Protein AF-A0A1V4EAU5-F1 (afdb_monomer_lite)

Secondary structure (DSSP, 8-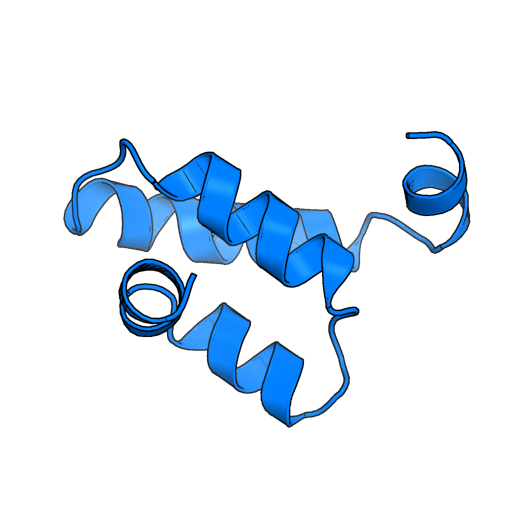state):
-HHHHHH-HHHHHHHHTT-S-HHHHHHHHHHHTTS-HHHHHHHHHHHHHHHHHS-HHHHTT-

Structure (mmCIF, N/CA/C/O backbone):
data_AF-A0A1V4EAU5-F1
#
_entry.id   AF-A0A1V4EAU5-F1
#
loop_
_atom_site.group_PDB
_atom_site.id
_atom_site.type_symbol
_atom_site.label_atom_id
_atom_site.label_alt_id
_atom_site.label_comp_id
_atom_site.label_asym_id
_atom_site.label_entity_id
_atom_site.label_seq_id
_atom_site.pdbx_PDB_ins_code
_atom_site.Cartn_x
_atom_site.Cartn_y
_atom_site.Cartn_z
_atom_site.occupancy
_atom_site.B_iso_or_equiv
_atom_site.auth_seq_id
_atom_site.auth_comp_id
_atom_site.auth_asym_id
_atom_site.auth_atom_id
_atom_site.pdbx_PDB_model_num
ATOM 1 N N . MET A 1 1 ? -7.004 2.414 -11.254 1.00 69.69 1 MET A N 1
ATOM 2 C CA . MET A 1 1 ? -6.919 1.840 -9.892 1.00 69.69 1 MET A CA 1
ATOM 3 C C . MET A 1 1 ? -6.523 0.367 -9.855 1.00 69.69 1 MET A C 1
ATOM 5 O O . MET A 1 1 ? -5.503 0.074 -9.260 1.00 69.69 1 MET A O 1
ATOM 9 N N . ALA A 1 2 ? -7.271 -0.566 -10.466 1.00 79.81 2 ALA A N 1
ATOM 10 C CA . ALA A 1 2 ? -7.012 -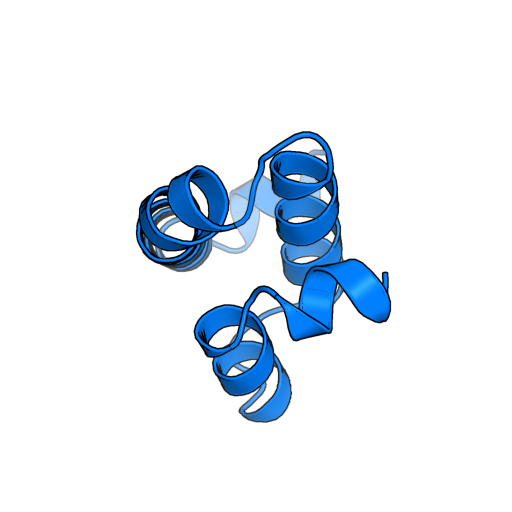2.007 -10.290 1.00 79.81 2 ALA A CA 1
ATOM 11 C C . ALA A 1 2 ? -5.611 -2.473 -10.746 1.00 79.81 2 ALA A C 1
ATOM 13 O O . ALA A 1 2 ? -4.990 -3.280 -10.062 1.00 79.81 2 ALA A O 1
ATOM 14 N N . VAL A 1 3 ? -5.102 -1.936 -11.862 1.00 86.38 3 VAL A N 1
ATOM 15 C CA . VAL A 1 3 ? -3.749 -2.238 -12.371 1.00 86.38 3 VAL A CA 1
ATOM 16 C C . VAL A 1 3 ? -2.668 -1.706 -11.427 1.00 86.38 3 VAL A C 1
ATOM 18 O O . VAL A 1 3 ? -1.780 -2.456 -11.040 1.00 86.38 3 VAL A O 1
ATOM 21 N N . GLU A 1 4 ? -2.783 -0.454 -10.978 1.00 90.25 4 GLU A N 1
ATOM 22 C CA . GLU A 1 4 ? -1.818 0.131 -10.034 1.00 90.25 4 GLU A CA 1
ATOM 23 C C . GLU A 1 4 ? -1.820 -0.583 -8.682 1.00 90.25 4 GLU A C 1
ATOM 25 O O . GLU A 1 4 ? -0.769 -0.933 -8.157 1.00 90.25 4 GLU A O 1
ATOM 30 N N . LEU A 1 5 ? -2.998 -0.915 -8.149 1.00 92.31 5 LEU A N 1
ATOM 31 C CA . LEU A 1 5 ? -3.093 -1.654 -6.892 1.00 92.31 5 LEU A CA 1
ATOM 32 C C . LEU A 1 5 ? -2.541 -3.088 -7.005 1.00 92.31 5 LEU A C 1
ATOM 34 O O . LEU A 1 5 ? -2.093 -3.668 -6.014 1.00 92.31 5 LEU A O 1
ATOM 38 N N . ALA A 1 6 ? -2.544 -3.686 -8.200 1.00 94.06 6 ALA A N 1
ATOM 39 C CA . ALA A 1 6 ? -1.920 -4.989 -8.416 1.00 94.06 6 ALA A CA 1
ATOM 40 C C . ALA A 1 6 ? -0.392 -4.929 -8.225 1.00 94.06 6 ALA A C 1
ATOM 42 O O . ALA A 1 6 ? 0.178 -5.874 -7.671 1.00 94.06 6 ALA A O 1
ATOM 43 N N . ARG A 1 7 ? 0.229 -3.802 -8.605 1.00 95.88 7 ARG A N 1
ATOM 44 C CA . ARG A 1 7 ? 1.671 -3.511 -8.481 1.00 95.88 7 ARG A CA 1
ATOM 45 C C . ARG A 1 7 ? 2.096 -3.145 -7.053 1.00 95.88 7 ARG A C 1
ATOM 47 O O . ARG A 1 7 ? 3.286 -3.103 -6.771 1.00 95.88 7 ARG A O 1
ATOM 54 N N . LEU A 1 8 ? 1.128 -2.935 -6.156 1.00 97.12 8 LEU A N 1
ATOM 55 C CA . LEU A 1 8 ? 1.320 -2.558 -4.754 1.00 97.12 8 LEU A CA 1
ATOM 56 C C . LEU A 1 8 ? 0.834 -3.676 -3.801 1.00 97.12 8 LEU A C 1
ATOM 58 O O . LEU A 1 8 ? -0.238 -3.565 -3.187 1.00 97.12 8 LEU A O 1
ATOM 62 N N . PRO A 1 9 ? 1.566 -4.802 -3.681 1.00 97.06 9 PRO A N 1
ATOM 63 C CA . PRO A 1 9 ? 1.129 -5.957 -2.897 1.00 97.06 9 PRO A CA 1
ATOM 64 C C . PRO A 1 9 ? 0.933 -5.676 -1.398 1.00 97.06 9 PRO A C 1
ATOM 66 O O . PRO A 1 9 ? 0.017 -6.242 -0.797 1.00 97.06 9 PRO A O 1
ATOM 69 N N . ARG A 1 10 ? 1.748 -4.814 -0.783 1.00 96.62 10 ARG A N 1
ATOM 70 C CA . ARG A 1 10 ? 1.657 -4.464 0.645 1.00 96.62 10 ARG A CA 1
ATOM 71 C C . ARG A 1 10 ? 0.488 -3.526 0.911 1.00 96.62 10 ARG A C 1
ATOM 73 O O . ARG A 1 10 ? -0.224 -3.715 1.895 1.00 96.62 10 ARG A O 1
ATOM 80 N N . VAL A 1 11 ? 0.256 -2.556 0.025 1.00 96.31 11 VAL A N 1
ATOM 81 C CA . VAL A 1 11 ? -0.908 -1.653 0.105 1.00 96.31 11 VAL A CA 1
ATOM 82 C C . VAL A 1 11 ? -2.194 -2.450 -0.065 1.00 96.31 11 VAL A C 1
ATOM 84 O O . VAL A 1 11 ? -3.124 -2.296 0.725 1.00 96.31 11 VAL A O 1
ATOM 87 N N . ARG A 1 12 ? -2.230 -3.367 -1.040 1.00 96.94 12 ARG A N 1
ATOM 88 C CA . ARG A 1 12 ? -3.368 -4.267 -1.253 1.00 96.94 12 ARG A CA 1
ATOM 89 C C . ARG A 1 12 ? -3.657 -5.123 -0.019 1.00 96.94 12 ARG A C 1
ATOM 91 O O . ARG A 1 12 ? -4.817 -5.226 0.371 1.00 96.94 12 ARG A O 1
ATOM 98 N N . ALA A 1 13 ? -2.630 -5.708 0.602 1.00 97.06 13 ALA A N 1
ATOM 99 C CA . ALA A 1 13 ? -2.789 -6.486 1.832 1.00 97.06 13 ALA A CA 1
ATOM 100 C C . ALA A 1 13 ? -3.319 -5.623 2.989 1.00 97.06 13 ALA A C 1
ATOM 102 O O . ALA A 1 13 ? -4.316 -5.973 3.614 1.00 97.06 13 ALA A O 1
ATOM 103 N N . ALA A 1 14 ? -2.726 -4.447 3.218 1.00 94.50 14 ALA A N 1
ATOM 104 C CA . ALA A 1 14 ? -3.163 -3.531 4.269 1.00 94.50 14 ALA A CA 1
ATOM 105 C C . ALA A 1 14 ? -4.605 -3.033 4.070 1.00 94.50 14 ALA A C 1
ATOM 107 O O . ALA A 1 14 ? -5.344 -2.885 5.041 1.00 94.50 14 ALA A O 1
ATOM 108 N N . PHE A 1 15 ? -5.025 -2.814 2.82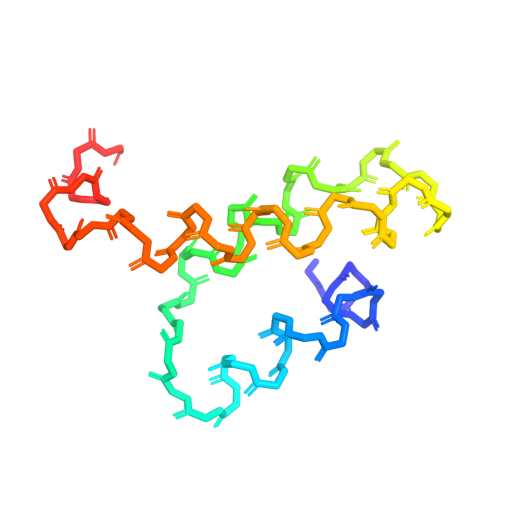3 1.00 94.38 15 PHE A N 1
ATOM 109 C CA . PHE A 1 15 ? -6.407 -2.470 2.500 1.00 94.38 15 PHE A CA 1
ATOM 110 C C . PHE A 1 15 ? -7.373 -3.634 2.750 1.00 94.38 15 PHE A C 1
ATOM 112 O O . PHE A 1 15 ? -8.416 -3.434 3.366 1.00 94.38 15 PHE A O 1
ATOM 119 N N . ALA A 1 16 ? -7.015 -4.853 2.334 1.00 95.56 16 ALA A N 1
ATOM 120 C CA . ALA A 1 16 ? -7.826 -6.048 2.572 1.00 95.56 16 ALA A CA 1
ATOM 121 C C . ALA A 1 16 ? -7.989 -6.363 4.071 1.00 95.56 16 ALA A C 1
ATOM 123 O O . ALA A 1 16 ? -9.036 -6.844 4.492 1.00 95.56 16 ALA A O 1
ATOM 124 N N . GLU A 1 17 ? -6.979 -6.043 4.879 1.00 95.88 17 GLU A N 1
ATOM 125 C CA . GLU A 1 17 ? -7.017 -6.139 6.343 1.00 95.88 17 GLU A CA 1
ATOM 126 C C . GLU A 1 17 ? -7.784 -4.979 7.013 1.00 95.88 17 GLU A C 1
ATOM 128 O O . GLU A 1 17 ? -7.890 -4.939 8.237 1.00 95.88 17 GLU A O 1
ATOM 133 N N . GLY A 1 18 ? -8.300 -4.013 6.243 1.00 93.25 18 GLY A N 1
ATOM 134 C CA . GLY A 1 18 ? -9.025 -2.850 6.762 1.00 93.25 18 GLY A CA 1
ATOM 135 C C . GLY A 1 18 ? -8.140 -1.806 7.456 1.00 93.25 18 GLY A C 1
ATOM 136 O O . GLY A 1 18 ? -8.655 -0.913 8.124 1.00 93.25 18 GLY A O 1
ATOM 137 N N . ARG A 1 19 ? -6.811 -1.890 7.304 1.00 91.75 19 ARG A N 1
ATOM 138 C CA . ARG A 1 19 ? -5.843 -0.953 7.907 1.00 91.75 19 ARG A CA 1
ATOM 139 C C . ARG A 1 19 ? -5.653 0.335 7.108 1.00 91.75 19 ARG A C 1
ATOM 141 O O . ARG A 1 19 ? -5.035 1.266 7.614 1.00 91.75 19 ARG A O 1
ATOM 148 N N . LEU A 1 20 ? -6.155 0.394 5.876 1.00 91.50 20 LEU A N 1
ATOM 149 C CA . LEU A 1 20 ? -6.123 1.587 5.030 1.00 91.50 20 LEU A CA 1
ATOM 150 C C . LEU A 1 20 ? -7.535 1.993 4.614 1.00 91.50 20 LEU A C 1
ATOM 152 O O . LEU A 1 20 ? -8.344 1.152 4.229 1.00 91.50 20 LEU A O 1
ATOM 156 N N . ALA A 1 21 ? -7.808 3.296 4.631 1.00 91.81 21 ALA A N 1
ATOM 157 C CA . ALA A 1 21 ? -9.013 3.851 4.027 1.00 91.81 21 ALA A CA 1
ATOM 158 C C . ALA A 1 21 ? -8.896 3.862 2.493 1.00 91.81 21 ALA A C 1
ATOM 160 O O . ALA A 1 21 ? -7.804 4.038 1.949 1.00 91.81 21 ALA A O 1
ATOM 161 N N . ALA A 1 22 ? -10.025 3.748 1.788 1.00 92.00 22 ALA A N 1
ATOM 162 C CA . ALA A 1 22 ? -10.048 3.722 0.322 1.00 92.00 22 ALA A CA 1
ATOM 163 C C . ALA A 1 22 ? -9.379 4.961 -0.312 1.00 92.00 22 ALA A C 1
ATOM 165 O O . ALA A 1 22 ? -8.610 4.814 -1.257 1.00 92.00 22 ALA A O 1
ATOM 166 N N . GLY A 1 23 ? -9.584 6.154 0.263 1.00 91.38 23 GLY A N 1
ATOM 167 C CA . GLY A 1 23 ? -8.943 7.389 -0.213 1.00 91.38 23 GLY A CA 1
ATOM 168 C C . GLY A 1 23 ? -7.417 7.396 -0.060 1.00 91.38 23 GLY A C 1
ATOM 169 O O . GLY A 1 23 ? -6.713 7.938 -0.904 1.00 91.38 23 GLY A O 1
ATOM 170 N N . VAL A 1 24 ? -6.876 6.724 0.964 1.00 92.38 24 VAL A N 1
ATOM 171 C CA . VAL A 1 24 ? -5.420 6.569 1.124 1.00 92.38 24 VAL A CA 1
ATOM 172 C C . VAL A 1 24 ? -4.863 5.631 0.055 1.00 92.38 24 VAL A C 1
ATOM 174 O O . VAL A 1 24 ? -3.826 5.913 -0.539 1.00 92.38 24 VAL A O 1
ATOM 177 N N . VAL A 1 25 ? -5.568 4.536 -0.241 1.00 94.44 25 VAL A N 1
ATOM 178 C CA . VAL A 1 25 ? -5.183 3.611 -1.319 1.00 94.44 25 VAL A CA 1
ATOM 179 C C . VAL A 1 25 ? -5.191 4.311 -2.676 1.00 94.44 25 VAL A C 1
ATOM 181 O O . VAL A 1 25 ? -4.261 4.132 -3.462 1.00 94.44 25 VAL A O 1
ATOM 184 N N . GLU A 1 26 ? -6.205 5.131 -2.942 1.00 94.38 26 GLU A N 1
ATOM 185 C CA . GLU A 1 26 ? -6.303 5.942 -4.157 1.00 94.38 26 GLU A CA 1
ATOM 186 C C . GLU A 1 26 ? -5.155 6.952 -4.277 1.00 94.38 26 GLU A C 1
ATOM 188 O O . GLU A 1 26 ? -4.529 7.042 -5.338 1.00 94.38 26 GLU A O 1
ATOM 193 N N . ALA A 1 27 ? -4.819 7.653 -3.191 1.00 93.62 27 ALA A N 1
ATOM 194 C CA . ALA A 1 27 ? -3.700 8.590 -3.165 1.00 93.62 27 ALA A CA 1
ATOM 195 C C . ALA A 1 27 ? -2.362 7.893 -3.454 1.00 93.62 27 ALA A C 1
ATOM 197 O O . ALA A 1 27 ? -1.580 8.376 -4.274 1.00 93.62 27 ALA A O 1
ATOM 198 N N . ILE A 1 28 ? -2.120 6.724 -2.848 1.00 94.19 28 ILE A N 1
ATOM 199 C CA . ILE A 1 28 ? -0.906 5.939 -3.104 1.00 94.19 28 ILE A CA 1
ATOM 200 C C . ILE A 1 28 ? -0.867 5.465 -4.563 1.00 94.19 28 ILE A C 1
ATOM 202 O O . ILE A 1 28 ? 0.144 5.669 -5.229 1.00 94.19 28 ILE A O 1
ATOM 206 N N . CYS A 1 29 ? -1.962 4.901 -5.090 1.00 95.50 29 CYS A N 1
ATOM 207 C CA . CYS A 1 29 ? -2.023 4.460 -6.490 1.00 95.50 29 CYS A CA 1
ATOM 208 C C . CYS A 1 29 ? -1.763 5.616 -7.467 1.00 95.50 29 CYS A C 1
ATOM 210 O O . CYS A 1 29 ? -1.114 5.429 -8.492 1.00 95.50 29 CYS A O 1
ATOM 212 N N . THR A 1 30 ? -2.264 6.811 -7.152 1.00 95.50 30 THR A N 1
ATOM 213 C CA . THR A 1 30 ? -2.045 8.015 -7.961 1.00 95.50 30 THR A CA 1
ATOM 214 C C . THR A 1 30 ? -0.583 8.454 -7.911 1.00 95.50 30 THR A C 1
ATOM 216 O O . THR A 1 30 ? 0.006 8.740 -8.952 1.00 95.50 30 THR A O 1
ATOM 219 N N . ALA A 1 31 ? 0.031 8.447 -6.724 1.00 94.06 31 ALA A N 1
ATOM 220 C CA . ALA A 1 31 ? 1.434 8.812 -6.537 1.00 94.06 31 ALA A CA 1
ATOM 221 C C . ALA A 1 31 ? 2.404 7.866 -7.267 1.00 94.06 31 ALA A C 1
ATOM 223 O O . ALA A 1 31 ? 3.483 8.291 -7.678 1.00 94.06 31 ALA A O 1
ATOM 224 N N . THR A 1 32 ? 2.028 6.598 -7.456 1.00 95.56 32 THR A N 1
ATOM 225 C CA . THR A 1 32 ? 2.875 5.594 -8.117 1.00 95.56 32 THR A CA 1
ATOM 226 C C . THR A 1 32 ? 2.572 5.382 -9.599 1.00 95.56 32 THR A C 1
ATOM 228 O O . THR A 1 32 ? 3.330 4.683 -10.266 1.00 95.56 32 THR A O 1
ATOM 231 N N . ALA A 1 33 ? 1.512 5.987 -10.145 1.00 94.50 33 ALA A N 1
ATOM 232 C CA . ALA A 1 33 ? 1.028 5.704 -11.501 1.00 94.50 33 ALA A CA 1
ATOM 233 C C . ALA A 1 33 ? 2.058 5.968 -12.617 1.00 94.50 33 ALA A C 1
ATOM 235 O O . ALA A 1 33 ? 1.988 5.361 -13.682 1.00 94.50 33 ALA A O 1
ATOM 236 N N . GLN A 1 34 ? 3.014 6.874 -12.391 1.00 93.25 34 GLN A N 1
ATOM 237 C CA . GLN A 1 34 ? 4.071 7.206 -13.359 1.00 93.25 34 GLN A CA 1
ATOM 238 C C . GLN A 1 34 ? 5.407 6.510 -13.068 1.00 93.25 34 GLN A C 1
ATOM 240 O O . GLN A 1 34 ? 6.384 6.728 -13.782 1.00 93.25 34 GLN A O 1
ATOM 245 N N . LEU A 1 35 ? 5.463 5.686 -12.022 1.00 96.00 35 LEU A N 1
ATOM 246 C CA . LEU A 1 35 ? 6.662 4.961 -11.633 1.00 96.00 35 LEU A CA 1
ATOM 247 C C . LEU A 1 35 ? 6.734 3.619 -12.360 1.00 96.00 35 LEU A C 1
ATOM 249 O O . LEU A 1 35 ? 5.720 2.944 -12.559 1.00 96.00 35 LEU A O 1
ATOM 253 N N . ASN A 1 36 ? 7.945 3.199 -12.717 1.00 96.06 36 ASN A N 1
ATOM 254 C CA . ASN A 1 36 ? 8.193 1.834 -13.185 1.00 96.06 36 ASN A CA 1
ATOM 255 C C . ASN A 1 36 ? 8.205 0.836 -12.007 1.00 96.06 36 ASN A C 1
ATOM 257 O O . ASN A 1 36 ? 8.183 1.239 -10.847 1.00 96.06 36 ASN A O 1
ATOM 261 N N . ASP A 1 37 ? 8.226 -0.469 -12.283 1.00 95.25 37 ASP A N 1
ATOM 262 C CA . ASP A 1 37 ? 8.091 -1.497 -11.234 1.00 95.25 37 ASP A CA 1
ATOM 263 C C . ASP A 1 37 ? 9.218 -1.469 -10.190 1.00 95.25 37 ASP A C 1
ATOM 265 O O . ASP A 1 37 ? 8.974 -1.708 -9.008 1.00 95.25 37 ASP A O 1
ATOM 269 N N . GLU A 1 38 ? 10.438 -1.118 -10.597 1.00 96.31 38 GLU A N 1
ATOM 270 C CA . GLU A 1 38 ? 11.575 -0.981 -9.683 1.00 96.31 38 GLU A CA 1
ATOM 271 C C . GLU A 1 38 ? 11.368 0.197 -8.719 1.00 96.31 38 GLU A C 1
ATOM 273 O O . GLU A 1 38 ? 11.499 0.054 -7.502 1.00 96.31 38 GLU A O 1
ATOM 278 N N . GLN A 1 39 ? 10.951 1.347 -9.251 1.00 97.19 39 GLN A N 1
ATOM 279 C CA . GLN A 1 39 ? 10.609 2.532 -8.467 1.00 97.19 39 GLN A CA 1
ATOM 280 C C . GLN A 1 39 ? 9.407 2.283 -7.552 1.00 97.19 39 GLN A C 1
ATOM 282 O O . GLN A 1 39 ? 9.414 2.733 -6.408 1.00 97.19 39 GLN A O 1
ATOM 287 N N . VAL A 1 40 ? 8.398 1.540 -8.018 1.00 97.06 40 VAL A N 1
ATOM 288 C CA . VAL A 1 40 ? 7.244 1.139 -7.202 1.00 97.06 40 VAL A CA 1
ATOM 289 C C . VAL A 1 40 ? 7.684 0.277 -6.022 1.00 97.06 40 VAL A C 1
ATOM 291 O O . VAL A 1 40 ? 7.248 0.532 -4.901 1.00 97.06 40 VAL A O 1
ATOM 294 N N . GLY A 1 41 ? 8.593 -0.678 -6.233 1.00 96.25 41 GLY A N 1
ATOM 295 C CA . GLY A 1 41 ? 9.121 -1.522 -5.158 1.00 96.25 41 GLY A CA 1
ATOM 296 C C . GLY A 1 41 ? 9.820 -0.732 -4.044 1.00 96.25 41 GLY A C 1
ATOM 297 O O . GLY A 1 41 ? 9.736 -1.111 -2.874 1.00 96.25 41 GLY A O 1
ATOM 298 N N . VAL A 1 42 ? 10.462 0.389 -4.388 1.00 96.94 42 VAL A N 1
ATOM 299 C CA . VAL A 1 42 ? 11.076 1.309 -3.415 1.00 96.94 42 VAL A CA 1
ATOM 300 C C . VAL A 1 42 ? 10.039 2.239 -2.780 1.00 96.94 42 VAL A C 1
ATOM 302 O O . VAL A 1 42 ? 10.055 2.445 -1.567 1.00 96.94 42 VAL A O 1
ATOM 305 N N . ALA A 1 43 ? 9.131 2.799 -3.579 1.00 96.69 43 ALA A N 1
ATOM 306 C CA . ALA A 1 43 ? 8.157 3.787 -3.126 1.00 96.69 43 ALA A CA 1
ATOM 307 C C . ALA A 1 43 ? 7.079 3.181 -2.218 1.00 96.69 43 ALA A C 1
ATOM 309 O O . ALA A 1 43 ? 6.687 3.807 -1.235 1.00 96.69 43 ALA A O 1
ATOM 310 N N . GLU A 1 44 ? 6.617 1.964 -2.513 1.00 96.38 44 GLU A N 1
ATOM 311 C CA . GLU A 1 44 ? 5.522 1.311 -1.794 1.00 96.38 44 GLU A CA 1
ATOM 312 C C . GLU A 1 44 ? 5.715 1.280 -0.264 1.00 96.38 44 GLU A C 1
ATOM 314 O O . GLU A 1 44 ? 4.828 1.768 0.441 1.00 96.38 44 GLU A O 1
ATOM 319 N N . PRO A 1 45 ? 6.819 0.745 0.299 1.00 95.69 45 PRO A N 1
ATOM 320 C CA . PRO A 1 45 ? 7.001 0.725 1.749 1.00 95.69 45 PRO A CA 1
ATOM 321 C C . PRO A 1 45 ? 7.041 2.118 2.377 1.00 95.69 45 PRO A C 1
ATOM 323 O O . PRO A 1 45 ? 6.501 2.295 3.465 1.00 95.69 45 PRO A O 1
ATOM 326 N N . ILE A 1 46 ? 7.644 3.093 1.695 1.00 95.12 46 ILE A N 1
ATOM 327 C CA . ILE A 1 46 ? 7.774 4.469 2.188 1.00 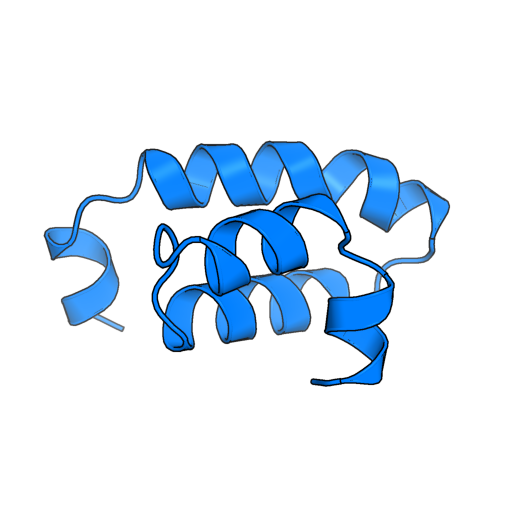95.12 46 ILE A CA 1
ATOM 328 C C . ILE A 1 46 ? 6.393 5.120 2.257 1.00 95.12 46 ILE A C 1
ATOM 330 O O . ILE A 1 46 ? 6.005 5.658 3.291 1.00 95.12 46 ILE A O 1
ATOM 334 N N . LEU A 1 47 ? 5.622 5.031 1.173 1.00 94.12 47 LEU A N 1
ATOM 335 C CA . LEU A 1 47 ? 4.271 5.580 1.102 1.00 94.12 47 LEU A CA 1
ATOM 336 C C . LEU A 1 47 ? 3.332 4.898 2.103 1.00 94.12 47 LEU A C 1
ATOM 338 O O . LEU A 1 47 ? 2.518 5.571 2.732 1.00 94.12 47 LEU A O 1
ATOM 342 N N . LEU A 1 48 ? 3.473 3.585 2.302 1.00 93.38 48 LEU A N 1
ATOM 343 C CA . LEU A 1 48 ? 2.699 2.839 3.292 1.00 93.38 48 LEU A CA 1
ATOM 344 C C . LEU A 1 48 ? 3.047 3.247 4.731 1.00 93.38 48 LEU A C 1
ATOM 346 O O . LEU A 1 48 ? 2.155 3.389 5.565 1.00 93.38 48 LEU A O 1
ATOM 350 N N . GLU A 1 49 ? 4.329 3.459 5.030 1.00 92.69 49 GLU A N 1
ATOM 351 C CA . GLU A 1 49 ? 4.774 3.953 6.335 1.00 92.69 49 GLU A CA 1
ATOM 352 C C . GLU A 1 49 ? 4.260 5.375 6.602 1.00 92.69 49 GLU A C 1
ATOM 354 O O . GLU A 1 49 ? 3.753 5.657 7.690 1.00 92.69 49 GLU A O 1
ATOM 359 N N . LEU A 1 50 ? 4.338 6.260 5.604 1.00 90.00 50 LEU A N 1
ATOM 360 C CA . LEU A 1 50 ? 3.807 7.621 5.691 1.00 90.00 50 LEU A CA 1
ATOM 361 C C . LEU A 1 50 ? 2.291 7.617 5.904 1.00 90.00 50 LEU A C 1
ATOM 363 O O . LEU A 1 50 ? 1.801 8.328 6.779 1.00 90.00 50 LEU A O 1
ATOM 367 N N . ALA A 1 51 ? 1.559 6.768 5.183 1.00 88.38 51 ALA A N 1
ATOM 368 C CA . ALA A 1 51 ? 0.124 6.578 5.369 1.00 88.38 51 ALA A CA 1
ATOM 369 C C . ALA A 1 51 ? -0.237 6.069 6.775 1.00 88.38 51 ALA A C 1
ATOM 371 O O . ALA A 1 51 ? -1.258 6.469 7.322 1.00 88.38 51 ALA A O 1
ATOM 372 N N . GLY A 1 52 ? 0.601 5.221 7.380 1.00 83.00 52 GLY A N 1
ATOM 373 C CA . GLY A 1 52 ? 0.417 4.760 8.760 1.00 83.00 52 GLY A CA 1
ATOM 374 C C . GLY A 1 52 ? 0.706 5.830 9.820 1.00 83.00 52 GLY A C 1
ATOM 375 O O . GLY A 1 52 ? 0.186 5.749 10.931 1.00 83.00 52 GLY A O 1
ATOM 376 N N . LYS A 1 53 ? 1.527 6.832 9.487 1.00 81.38 53 LYS A N 1
ATOM 377 C CA . LYS A 1 53 ? 1.869 7.970 10.359 1.00 81.38 53 LYS A CA 1
ATOM 378 C C . LYS A 1 53 ? 0.913 9.154 10.198 1.00 81.38 53 LYS A C 1
ATOM 380 O O . LYS A 1 53 ? 0.751 9.929 11.139 1.00 81.38 53 LYS A O 1
ATOM 385 N N . ALA A 1 54 ? 0.283 9.296 9.033 1.00 65.31 54 ALA A N 1
ATOM 386 C CA . ALA A 1 54 ? -0.748 10.292 8.778 1.00 65.31 54 ALA A CA 1
ATOM 387 C C . ALA A 1 54 ? -2.017 9.921 9.561 1.00 65.31 54 ALA A C 1
ATOM 389 O O . ALA A 1 54 ? -2.851 9.135 9.117 1.00 65.31 54 ALA A O 1
ATOM 390 N N . GLY A 1 55 ? -2.144 10.455 10.776 1.00 56.50 55 GLY A N 1
ATOM 391 C CA . GLY A 1 55 ? -3.349 10.276 11.576 1.00 56.50 55 GLY A CA 1
ATOM 392 C C . GLY A 1 55 ? -4.598 10.846 10.874 1.00 56.50 55 GLY A C 1
ATOM 393 O O . GLY A 1 55 ? -4.473 11.721 10.012 1.00 56.50 55 GLY A O 1
ATOM 394 N N . PRO A 1 56 ? -5.814 10.426 11.280 1.00 52.28 56 PRO A N 1
ATOM 395 C CA . PRO A 1 56 ? -7.095 10.826 10.673 1.00 52.28 56 PRO A CA 1
ATOM 396 C C . PRO A 1 56 ? -7.305 12.341 10.478 1.00 52.28 56 PRO A C 1
ATOM 398 O O . PRO A 1 56 ? -8.128 12.749 9.665 1.00 52.28 56 PRO A O 1
ATOM 401 N N . ALA A 1 57 ? -6.567 13.174 11.216 1.00 49.59 57 ALA A N 1
ATOM 402 C CA . ALA A 1 57 ? -6.634 14.631 11.166 1.00 49.59 57 ALA A CA 1
ATOM 403 C C . ALA A 1 57 ? -6.038 15.261 9.888 1.00 49.59 57 ALA A C 1
ATOM 405 O O . ALA A 1 57 ? -6.462 16.351 9.516 1.00 49.59 57 ALA A O 1
ATOM 406 N N . GLU A 1 58 ? -5.103 14.596 9.199 1.00 55.44 58 GLU A N 1
ATOM 407 C CA . GLU A 1 58 ? -4.463 15.140 7.984 1.00 55.44 58 GLU A CA 1
ATOM 408 C C . GLU A 1 58 ? -5.255 14.800 6.704 1.00 55.44 58 GLU A C 1
ATOM 410 O O . GLU A 1 58 ? -5.244 15.562 5.743 1.00 55.44 58 GLU A O 1
ATOM 415 N N . VAL A 1 59 ? -6.013 13.692 6.703 1.00 51.44 59 VAL A N 1
ATOM 416 C CA . VAL A 1 59 ? -6.815 13.237 5.543 1.00 51.44 59 VAL A CA 1
ATOM 417 C C . VAL A 1 59 ? -8.114 14.041 5.378 1.00 51.44 59 VAL A C 1
ATOM 419 O O . VAL A 1 59 ? -8.647 14.133 4.279 1.00 51.44 59 VAL A O 1
ATOM 422 N N . ALA A 1 60 ? -8.621 14.668 6.443 1.00 46.03 60 ALA A N 1
ATOM 423 C CA . ALA A 1 60 ? -9.875 15.430 6.410 1.00 46.03 60 ALA A CA 1
ATOM 424 C C . ALA A 1 60 ? -9.747 16.851 5.822 1.00 46.03 60 ALA A C 1
ATOM 426 O O . ALA A 1 60 ? -10.738 17.580 5.786 1.00 46.03 60 ALA A O 1
ATOM 427 N N . LYS A 1 61 ? -8.543 17.275 5.414 1.00 42.41 61 LYS A N 1
ATOM 428 C CA . LYS A 1 61 ? -8.265 18.654 4.981 1.00 42.41 61 LYS A CA 1
ATOM 429 C C . LYS A 1 61 ? -7.890 18.797 3.500 1.00 42.41 61 LYS A C 1
ATOM 431 O O . LYS A 1 61 ? -7.536 19.905 3.097 1.00 42.41 61 LYS A O 1
ATOM 436 N N . ALA A 1 62 ? -7.942 17.705 2.735 1.00 45.09 62 ALA A N 1
ATOM 437 C CA . ALA A 1 62 ? -7.698 17.692 1.293 1.00 45.09 62 ALA A CA 1
ATOM 438 C C . ALA A 1 62 ? -8.997 17.889 0.502 1.00 45.09 62 ALA A C 1
ATOM 440 O O . ALA A 1 62 ? -10.014 17.265 0.882 1.00 45.09 62 ALA A O 1
#

pLDDT: mean 87.11, std 15.56, range [42.41, 97.19]

Foldseek 3Di:
DVVLVVLQVPLVVCVVVVNADPVLSVVLSVVCVPPDSVVSVVVNVVSVVVRNVPPPVNVVPD

Radius of gyration: 11.01 Å; chains: 1; bounding box: 22×25×25 Å

Sequence (62 aa):
MAVELARLPRVRAAFAEGRLAAGVVEAICTATAQLNDEQVGVAEPILLELAGKAGPAEVAKA

=== Feature glossary ===
Reading guide. The protein is described through the following features:

Foldseek 3Di. A 3Di character summarizes, for each residue, the relative orientation of the Cα frame of its nearest spatial neighbor. Because it encodes fold topology rather than chemistry, 3Di alignments detect remote structural similarity that sequence alignment misses.

Contact-map, Ramachandran, and PAE plots. Plot images: a contact map (which residues are close in 3D, as an N×N binary image), a Ramachandran scatter (backbone torsion angles, revealing secondary-structure composition at a glance), and — for 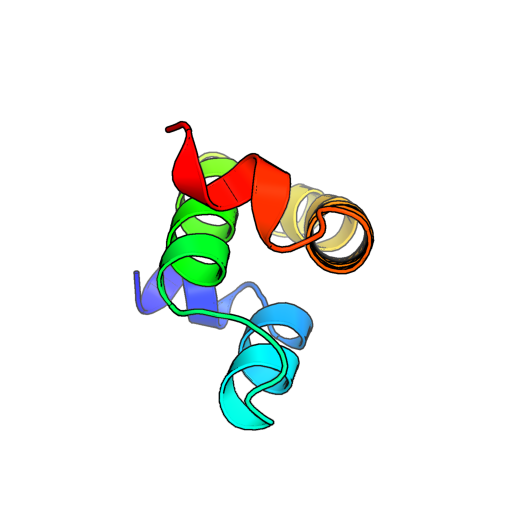AlphaFold structures — a PAE heatmap (pairwise prediction confidence).

Radius of gyration, Cα contacts, bounding box. Radius of gyration (Rg) is the root-mean-square distance of Cα atoms from their centroid — a single number for overall size and compactness. A globular domain of N residues has Rg ≈ 2.2·N^0.38 Å; an extended or disordered chain has a much larger Rg. The Cα contact count is the number of residue pairs whose Cα atoms are 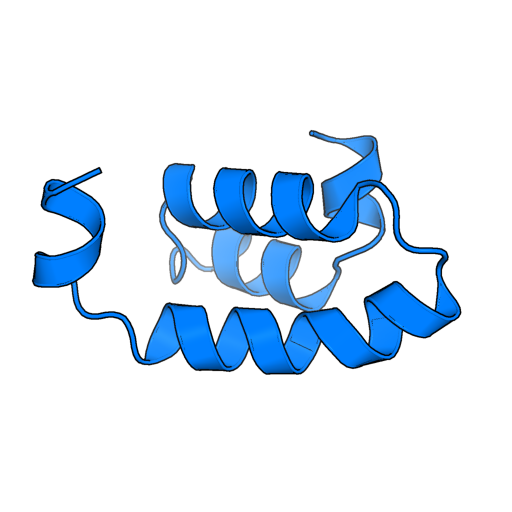within 8 Å and are more than four positions apart in sequence — a standard proxy for tertiary packing density. The bounding box is the smallest axis-aligned box enclosing all Cα atoms.

Secondary structure (8-state, DSSP). Eight-state secondary structure (DSSP): H is the canonical α-helix, G the tighter 3₁₀-helix, I the wider π-helix; E/B are β-structure, T and S are turns and bends, and '-' is everything else. DSSP derives these from the pattern of main-chain N–H···O=C hydrogen bonds, not from the sequence.

B-factor. B-factor (Debye–Waller factor) reflects atomic displacement in the crystal lattice. It is an experimental observable (units Å²), not a prediction; low values mean the atom is pinned down, high values mean it moves or is heterogeneous across the crystal.

pLDDT. pLDDT is the predicted lDDT-Cα score: AlphaFold's confidence that the local environment of each residue (all inter-atomic distances within 15 Å) is correctly placed. It is a per-residue number between 0 and 100, with higher meaning more reliable.

Nearest PDB structures. Nearest PDB neighbors are the top structural matches found by Foldseek when searching this structure against the entire Protein Data Bank. Each hit reports a TM-score (0 to 1; >0.5 almost always implies the same fold) and an E-value. These are *structural* homologs — they may share no detectable sequence similarity.

Solvent-accessible surface area. Accessible surface area quantifies burial. A residue with SASA near zero is packed into the hydrophobic core; one with SASA >100 Å² sits on the surface. Computed here via the Shrake–Rupley numerical algorithm with a 1.4 Å probe.

Rendered structure images. Structure images are PyMOL renders from six orthogonal camera directions. Cartoon representation draws helices as coils and strands as arrows; sticks shows the backbone as bonds; surface shows the solvent-excluded envelope. Rainbow coloring maps sequence position to hue (blue→red, N→C); chain coloring assigns a distinct color per polypeptide.

Backbone torsions (φ/ψ). φ (phi) and ψ (psi) are the two rotatable backbone dihedrals per residue: φ is the C(i-1)–N–Cα–C torsion, ψ is the N–Cα–C–N(i+1) torsion, both in degrees on (−180°, 180°]. α-helical residues cluster near (−60°, −45°); β-strand residues near (−120°, +130°). A Ramachandran plot is simply a scatter of (φ, ψ) for every residue.

Predicted aligned error. Predicted Aligned Error (PAE) is an AlphaFold confidence matrix: entry (i, j) is the expected error in the position of residue j, in ångströms, when the prediction is superimposed on the true structure at residue i. Low PAE within a block of residues means that block is internally rigid and well-predicted; high PAE between two blocks means their relative placement is uncertain even if each block individually is confident.

mmCIF coordinates. Structure coordinates are given as an mmCIF _atom_site loop: one row per atom with element, residue name, chain id, sequence number, and x/y/z position in Å. Only the four main-chain atoms per residue are included here; side chains are omitted to keep the record compact.

InterPro / GO / CATH / organism. Database cross-references. InterPro integrates a dozen domain/family signature databases into unified entries with residue-range hits. GO terms attach function/process/location labels with evidence codes. CATH codes position the fold in a four-level structural taxonomy. Organism is the NCBI-taxonomy species name.

Secondary structure (3-state, P-SEA). SS3 is a coarse helix/strand/coil call (letters a/b/c) made by the P-SEA algorithm from inter-Cα distances and dihedrals. It is less detailed than DSSP but needs only Cα positions.

Sequence. Sequence gives the chain of amino acids in standard one-letter code (A=alanine, C=cysteine, …, Y=tyrosine), read N→C. It is the only feature that is directly encoded by the gene; all structural features are derived from the folded form of this sequence.